Protein AF-A0A9E7MZ99-F1 (afdb_monomer_lite)

Sequence (57 aa):
MSFYFVNRDILNATKPEVLALLEELATTIIEFKKDKRRKLVVTKALNRELEDYEVEL

pLDDT: mean 92.7, std 4.38, range [79.62, 97.19]

Radius of gyration: 12.09 Å; chains: 1; bounding box: 27×29×31 Å

Organism: Thermococcus aggregans (NCBI:txid110163)

Foldseek 3Di:
DDDDDDDLVVCCVPPVVVVVVCVVPDQWDWDFDDDPFTKIATCHHVPPVRHRDIDTD

InterPro domains:
  IPR005489 Protein of unknown function DUF257 [PF03192] (2-53)

Structure (mmCIF, N/CA/C/O backbone):
data_AF-A0A9E7MZ99-F1
#
_entry.id   AF-A0A9E7MZ99-F1
#
loop_
_atom_site.group_PDB
_atom_site.id
_atom_site.type_symbol
_atom_site.label_atom_id
_atom_site.label_alt_id
_atom_site.label_comp_id
_atom_site.label_asym_id
_atom_site.label_entity_id
_atom_site.label_seq_id
_atom_site.pdbx_PDB_ins_code
_atom_site.Cartn_x
_atom_site.Cartn_y
_atom_site.Cartn_z
_atom_site.occupancy
_atom_site.B_iso_or_equiv
_atom_site.auth_seq_id
_atom_site.auth_comp_id
_atom_site.auth_asym_id
_atom_site.auth_atom_id
_atom_site.pdbx_PDB_model_num
ATOM 1 N N . MET A 1 1 ? -0.059 9.931 -17.929 1.00 82.31 1 MET A N 1
ATOM 2 C CA . MET A 1 1 ? -0.073 9.756 -16.461 1.00 82.31 1 MET A CA 1
ATOM 3 C C . MET A 1 1 ? -1.513 9.514 -16.046 1.00 82.31 1 MET A C 1
ATOM 5 O O . MET A 1 1 ? -2.370 10.273 -16.479 1.00 82.31 1 MET A O 1
ATOM 9 N N . SER A 1 2 ? -1.787 8.438 -15.314 1.00 93.00 2 SER A N 1
ATOM 10 C CA . SER A 1 2 ? -3.136 8.047 -14.880 1.00 93.00 2 SER A CA 1
ATOM 11 C C . SER A 1 2 ? -3.182 7.963 -13.360 1.00 93.00 2 SER A C 1
ATOM 13 O O . SER A 1 2 ? -2.229 7.473 -12.759 1.00 93.00 2 SER A O 1
ATOM 15 N N . PHE A 1 3 ? -4.293 8.390 -12.762 1.00 93.44 3 PHE A N 1
ATOM 16 C CA . PHE A 1 3 ? -4.525 8.308 -11.323 1.00 93.44 3 PHE A CA 1
ATOM 17 C C . PHE A 1 3 ? -5.730 7.415 -11.060 1.00 93.44 3 PHE A C 1
ATOM 19 O O . PHE A 1 3 ? -6.812 7.660 -11.591 1.00 93.44 3 PHE A O 1
ATOM 26 N N . TYR A 1 4 ? -5.533 6.393 -10.235 1.00 94.75 4 TYR A N 1
ATOM 27 C CA . TYR A 1 4 ? -6.591 5.491 -9.802 1.00 94.75 4 TYR A CA 1
ATOM 28 C C . TYR A 1 4 ? -6.831 5.717 -8.315 1.00 94.75 4 TYR A C 1
ATOM 30 O O . TYR A 1 4 ? -5.952 5.470 -7.494 1.00 94.75 4 TYR A O 1
ATOM 38 N N . PHE A 1 5 ? -8.025 6.196 -7.974 1.00 94.69 5 PHE A N 1
ATOM 39 C CA . PHE A 1 5 ? -8.453 6.323 -6.588 1.00 94.69 5 PHE A CA 1
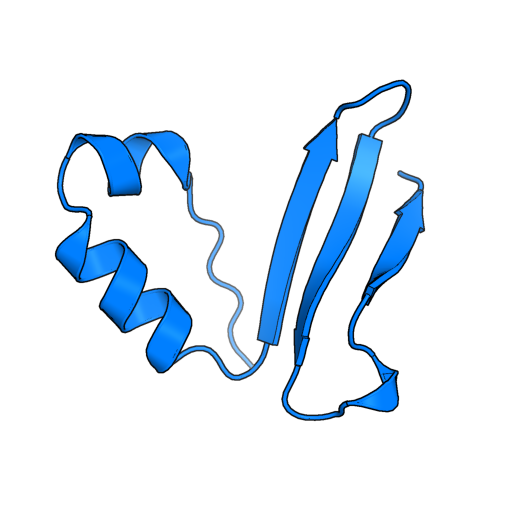ATOM 40 C C . PHE A 1 5 ? -9.152 5.033 -6.189 1.00 94.69 5 PHE A C 1
ATOM 42 O O . PHE A 1 5 ? -10.234 4.720 -6.686 1.00 94.69 5 PHE A O 1
ATOM 49 N N . VAL A 1 6 ? -8.508 4.271 -5.314 1.00 94.25 6 VAL A N 1
ATOM 50 C CA . VAL A 1 6 ? -8.988 2.964 -4.874 1.00 94.25 6 VAL A CA 1
ATOM 51 C C . VAL A 1 6 ? -9.293 2.986 -3.384 1.00 94.25 6 VAL A C 1
ATOM 53 O O . VAL A 1 6 ? -8.541 3.546 -2.589 1.00 94.25 6 VAL A O 1
ATOM 56 N N . ASN A 1 7 ? -10.399 2.353 -2.994 1.00 94.88 7 ASN A N 1
ATOM 57 C CA . ASN A 1 7 ? -10.641 2.048 -1.592 1.00 94.88 7 ASN A CA 1
ATOM 58 C C . ASN A 1 7 ? -9.932 0.731 -1.262 1.00 94.88 7 ASN A C 1
ATOM 60 O O . ASN A 1 7 ? -10.407 -0.349 -1.626 1.00 94.88 7 ASN A O 1
ATOM 64 N N . ARG A 1 8 ? -8.776 0.843 -0.603 1.00 93.75 8 ARG A N 1
ATOM 65 C CA . ARG A 1 8 ? -7.927 -0.302 -0.269 1.00 93.75 8 ARG A CA 1
ATOM 66 C C . ARG A 1 8 ? -8.645 -1.307 0.625 1.00 93.75 8 ARG A C 1
ATOM 68 O O . ARG A 1 8 ? -8.545 -2.498 0.36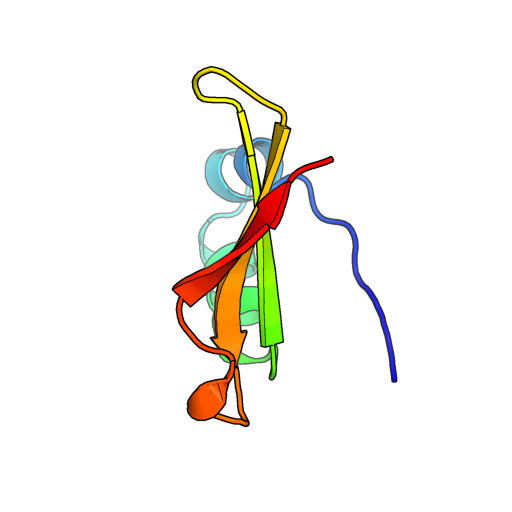3 1.00 93.75 8 ARG A O 1
ATOM 75 N N . ASP A 1 9 ? -9.407 -0.841 1.613 1.00 94.50 9 ASP A N 1
ATOM 76 C CA . ASP A 1 9 ? -10.100 -1.712 2.568 1.00 94.50 9 ASP A CA 1
ATOM 77 C C . ASP A 1 9 ? -11.146 -2.584 1.869 1.00 94.50 9 ASP A C 1
ATOM 79 O O . ASP A 1 9 ? -11.216 -3.790 2.102 1.00 94.50 9 ASP A O 1
ATOM 83 N N . ILE A 1 10 ? -11.916 -1.997 0.946 1.00 96.31 10 ILE A N 1
ATOM 84 C CA . ILE A 1 10 ? -12.917 -2.733 0.163 1.00 96.31 10 ILE A CA 1
ATOM 85 C C . ILE A 1 10 ? -12.244 -3.764 -0.751 1.00 96.31 10 ILE A C 1
ATOM 87 O O . ILE A 1 10 ? -12.685 -4.914 -0.809 1.00 96.31 10 ILE A O 1
ATOM 91 N N . LEU A 1 11 ? -11.185 -3.376 -1.469 1.00 95.19 11 LEU A N 1
ATOM 92 C CA . LEU A 1 11 ? -10.474 -4.293 -2.365 1.00 95.19 11 LEU A CA 1
ATOM 93 C C . LEU A 1 11 ? -9.807 -5.428 -1.593 1.00 95.19 11 LEU A C 1
ATOM 95 O O . LEU A 1 11 ? -9.947 -6.580 -1.982 1.00 95.19 11 LEU A O 1
ATOM 99 N N . ASN A 1 12 ? -9.160 -5.126 -0.470 1.00 95.62 12 ASN A N 1
ATOM 100 C CA . ASN A 1 12 ? -8.513 -6.131 0.363 1.00 95.62 12 ASN A CA 1
ATOM 101 C C . ASN A 1 12 ? -9.525 -7.117 0.973 1.00 95.62 12 ASN A C 1
ATOM 103 O O . ASN A 1 12 ? -9.244 -8.306 1.071 1.00 95.62 12 ASN A O 1
ATOM 107 N N . ALA A 1 13 ? -10.719 -6.642 1.349 1.00 97.12 13 ALA A N 1
ATOM 108 C CA . ALA A 1 13 ? -11.768 -7.488 1.918 1.00 97.12 13 ALA A CA 1
ATOM 109 C C . ALA A 1 13 ? -12.475 -8.378 0.883 1.00 97.12 13 ALA A C 1
ATOM 111 O O . ALA A 1 13 ? -12.983 -9.440 1.237 1.00 97.12 13 ALA A O 1
ATOM 112 N N . THR A 1 14 ? -12.554 -7.944 -0.380 1.00 97.19 14 THR A N 1
ATOM 113 C CA . THR A 1 14 ? -13.336 -8.641 -1.417 1.00 97.19 14 THR A CA 1
ATOM 114 C C . THR A 1 14 ? -12.483 -9.415 -2.418 1.00 97.19 14 THR A C 1
ATOM 116 O O . THR A 1 14 ? -12.909 -10.481 -2.856 1.00 97.19 14 THR A O 1
ATOM 119 N N . LYS A 1 15 ? -11.319 -8.876 -2.804 1.00 96.12 15 LYS A N 1
ATOM 120 C CA . LYS A 1 15 ? -10.405 -9.399 -3.835 1.00 96.12 15 LYS A CA 1
ATOM 121 C C . LYS A 1 15 ? -8.942 -9.017 -3.529 1.00 96.12 15 LYS A C 1
ATOM 123 O O . LYS A 1 15 ? -8.362 -8.190 -4.246 1.00 96.12 15 LYS A O 1
ATOM 128 N N . PRO A 1 16 ? -8.332 -9.567 -2.465 1.00 94.88 16 PRO A N 1
ATOM 129 C CA . PRO A 1 16 ? -6.964 -9.224 -2.063 1.00 94.88 16 PRO A CA 1
ATOM 130 C C . PRO A 1 16 ? -5.922 -9.492 -3.163 1.00 94.88 16 PRO A C 1
ATOM 132 O O . PRO A 1 16 ? -4.961 -8.739 -3.302 1.00 94.88 16 PRO A O 1
ATOM 135 N N . GLU A 1 17 ? -6.134 -10.500 -4.009 1.00 97.00 17 GLU A N 1
ATOM 136 C CA . GLU A 1 17 ? -5.278 -10.804 -5.159 1.00 97.00 17 GLU A CA 1
ATOM 137 C C . GLU A 1 17 ? -5.281 -9.693 -6.217 1.00 97.00 17 GLU A C 1
ATOM 139 O O . GLU A 1 17 ? -4.252 -9.403 -6.823 1.00 97.00 17 GLU A O 1
ATOM 144 N N . VAL A 1 18 ? -6.419 -9.018 -6.410 1.00 95.31 18 VAL A N 1
ATOM 145 C CA . VAL A 1 18 ? -6.516 -7.881 -7.335 1.00 95.31 18 VAL A CA 1
ATOM 146 C C . VAL A 1 18 ? -5.774 -6.677 -6.771 1.00 95.31 18 VAL A C 1
ATOM 148 O O . VAL A 1 18 ? -5.100 -5.976 -7.523 1.00 95.31 18 VAL A O 1
ATOM 151 N N . LEU A 1 19 ? -5.864 -6.444 -5.458 1.00 95.75 19 LEU A N 1
ATOM 152 C CA . LEU A 1 19 ? -5.091 -5.390 -4.807 1.00 95.75 19 LEU A CA 1
ATOM 153 C C . LEU A 1 19 ? -3.585 -5.628 -4.982 1.00 95.75 19 LEU A C 1
ATOM 155 O O . LEU A 1 19 ? -2.894 -4.717 -5.426 1.00 95.75 19 LEU A O 1
ATOM 159 N N . ALA A 1 20 ? -3.102 -6.847 -4.728 1.00 95.31 20 ALA A N 1
ATOM 160 C CA . ALA A 1 20 ? -1.690 -7.190 -4.900 1.00 95.31 20 ALA A CA 1
ATOM 161 C C . ALA A 1 20 ? -1.204 -6.949 -6.342 1.00 95.31 20 ALA A C 1
ATOM 163 O O . ALA A 1 20 ? -0.159 -6.336 -6.548 1.00 95.31 20 ALA A O 1
ATOM 164 N N . LEU A 1 21 ? -1.993 -7.349 -7.346 1.00 96.38 21 LEU A N 1
ATOM 165 C CA . LEU A 1 21 ? -1.668 -7.104 -8.757 1.00 96.38 21 LEU A CA 1
ATOM 166 C C . LEU A 1 21 ? -1.630 -5.607 -9.101 1.00 96.38 21 LEU A C 1
ATOM 168 O O . LEU A 1 21 ? -0.756 -5.161 -9.843 1.00 96.38 21 LEU A O 1
ATOM 172 N N . LEU A 1 22 ? -2.561 -4.810 -8.567 1.00 94.75 22 LEU A N 1
ATOM 173 C CA . LEU A 1 22 ? -2.551 -3.356 -8.757 1.00 94.75 22 LEU A CA 1
ATOM 174 C C . LEU A 1 22 ? -1.317 -2.716 -8.113 1.00 94.75 22 LEU A C 1
ATOM 176 O O . LEU A 1 22 ? -0.686 -1.857 -8.730 1.00 94.75 22 LEU A O 1
ATOM 180 N N . GLU A 1 23 ? -0.961 -3.142 -6.901 1.00 94.50 23 GLU A N 1
ATOM 181 C CA . GLU A 1 23 ? 0.230 -2.667 -6.195 1.00 94.50 23 GLU A CA 1
ATOM 182 C C . GLU A 1 23 ? 1.520 -3.067 -6.934 1.00 94.50 23 GLU A C 1
ATOM 184 O O . GLU A 1 23 ? 2.472 -2.285 -6.980 1.00 94.50 23 GLU A O 1
ATOM 189 N N . GLU A 1 24 ? 1.558 -4.236 -7.578 1.00 95.38 24 GLU A N 1
ATOM 190 C CA . GLU A 1 24 ? 2.682 -4.682 -8.406 1.00 95.38 24 GLU A CA 1
ATOM 191 C C . GLU A 1 24 ? 2.846 -3.812 -9.662 1.00 95.38 24 GLU A C 1
ATOM 193 O O . GLU A 1 24 ? 3.939 -3.299 -9.921 1.00 95.38 24 GLU A O 1
ATOM 198 N N . LEU A 1 25 ? 1.753 -3.579 -10.396 1.00 94.88 25 LEU A N 1
ATOM 199 C CA . LEU A 1 25 ? 1.753 -2.844 -11.665 1.00 94.88 25 LEU A CA 1
ATOM 200 C C . LEU A 1 25 ? 1.936 -1.330 -11.498 1.00 94.88 25 LEU A C 1
ATOM 202 O O . LEU A 1 25 ? 2.479 -0.668 -12.385 1.00 94.88 25 LEU A O 1
ATOM 206 N N . ALA A 1 26 ? 1.474 -0.757 -10.386 1.00 95.19 26 ALA A N 1
ATOM 207 C CA . ALA A 1 26 ? 1.585 0.675 -10.145 1.00 95.19 26 ALA A CA 1
ATOM 208 C C . ALA A 1 26 ? 3.056 1.102 -10.012 1.00 95.19 26 ALA A C 1
ATOM 210 O O . ALA A 1 26 ? 3.816 0.549 -9.214 1.00 95.19 26 ALA A O 1
ATOM 211 N N . THR A 1 27 ? 3.457 2.135 -10.757 1.00 95.56 27 THR A N 1
ATOM 212 C CA . THR A 1 27 ? 4.803 2.728 -10.652 1.00 95.56 27 THR A CA 1
ATOM 213 C C . THR A 1 27 ? 4.960 3.601 -9.410 1.00 95.56 27 THR A C 1
ATOM 215 O O . THR A 1 27 ? 6.077 3.825 -8.950 1.00 95.56 27 THR A O 1
ATOM 218 N N . THR A 1 28 ? 3.848 4.113 -8.883 1.00 95.44 28 THR A N 1
ATOM 219 C CA . THR A 1 28 ? 3.798 4.941 -7.678 1.00 95.44 28 THR A CA 1
ATOM 220 C C . THR A 1 28 ? 2.517 4.632 -6.915 1.00 95.44 28 THR A C 1
ATOM 222 O O . THR A 1 28 ? 1.447 4.579 -7.521 1.00 95.44 28 THR A O 1
ATOM 225 N N . ILE A 1 29 ? 2.618 4.454 -5.599 1.00 96.25 29 ILE A N 1
ATOM 226 C CA . ILE A 1 29 ? 1.483 4.249 -4.696 1.00 96.25 29 ILE A CA 1
ATOM 227 C C . ILE A 1 29 ? 1.522 5.344 -3.637 1.00 96.25 29 ILE A C 1
ATOM 229 O O . ILE A 1 29 ? 2.557 5.586 -3.015 1.00 96.25 29 ILE A O 1
ATOM 233 N N . ILE A 1 30 ? 0.382 6.007 -3.452 1.00 95.56 30 ILE A N 1
ATOM 234 C CA . ILE A 1 30 ? 0.188 7.048 -2.446 1.00 95.56 30 ILE A CA 1
ATOM 235 C C . ILE A 1 30 ? -0.973 6.613 -1.561 1.00 95.56 30 ILE A C 1
ATOM 237 O O . ILE A 1 30 ? -2.087 6.405 -2.042 1.00 95.56 30 ILE A O 1
ATOM 241 N N . GLU A 1 31 ? -0.717 6.492 -0.267 1.00 95.19 31 GLU A N 1
ATOM 242 C CA . GLU A 1 31 ? -1.718 6.145 0.727 1.00 95.19 31 GLU A CA 1
ATOM 243 C C . GLU A 1 31 ? -2.216 7.389 1.454 1.00 95.19 31 GLU A C 1
ATOM 245 O O . GLU A 1 31 ? -1.440 8.209 1.946 1.00 95.19 31 GLU A O 1
ATOM 250 N N . PHE A 1 32 ? -3.536 7.501 1.573 1.00 93.56 32 PHE A N 1
ATOM 251 C CA . PHE A 1 32 ? -4.158 8.472 2.457 1.00 93.56 32 PHE A CA 1
ATOM 252 C C . PHE A 1 32 ? -4.237 7.881 3.864 1.00 93.56 32 PHE A C 1
ATOM 254 O O . PHE A 1 32 ? -4.972 6.922 4.100 1.00 93.56 32 PHE A O 1
ATOM 261 N N . LYS A 1 33 ? -3.493 8.459 4.806 1.00 90.12 33 L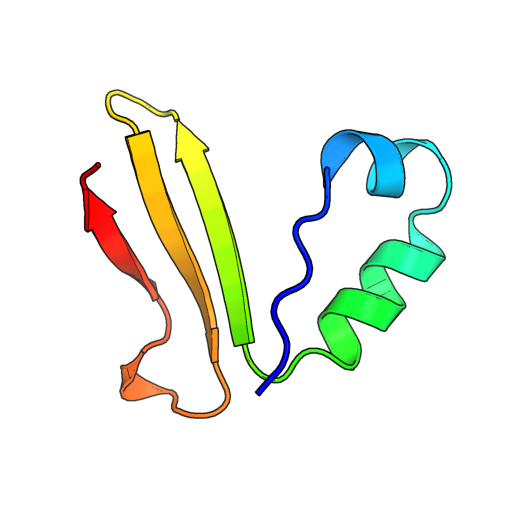YS A N 1
ATOM 262 C CA . LYS A 1 33 ? -3.482 8.029 6.206 1.00 90.12 33 LYS A CA 1
ATOM 263 C C . LYS A 1 33 ? -4.101 9.097 7.096 1.00 90.12 33 LYS A C 1
ATOM 265 O O . LYS A 1 33 ? -3.944 10.300 6.878 1.00 90.12 33 LYS A O 1
ATOM 270 N N . LYS A 1 34 ? -4.803 8.644 8.133 1.00 85.00 34 LYS A N 1
ATOM 271 C CA . LYS A 1 34 ? -5.356 9.495 9.186 1.00 85.00 34 LYS A CA 1
ATOM 272 C C . LYS A 1 34 ? -4.936 8.936 10.542 1.00 85.00 34 LYS A C 1
ATOM 274 O O . LYS A 1 34 ? -5.645 8.117 11.110 1.00 85.00 34 LYS A O 1
ATOM 279 N N . ASP A 1 35 ? -3.796 9.412 11.036 1.00 80.19 35 ASP A N 1
ATOM 280 C CA . ASP A 1 35 ? -3.434 9.277 12.451 1.00 80.19 35 ASP A CA 1
ATOM 281 C C . ASP A 1 35 ? -4.034 10.469 13.217 1.00 80.19 35 ASP A C 1
ATOM 283 O O . ASP A 1 35 ? -5.246 10.555 13.414 1.00 80.19 35 ASP A O 1
ATOM 287 N N . LYS A 1 36 ? -3.205 11.456 13.587 1.00 79.62 36 LYS A N 1
ATOM 288 C CA . LYS A 1 36 ? -3.629 12.699 14.261 1.00 79.62 36 LYS A CA 1
ATOM 289 C C . LYS A 1 36 ? -4.096 13.784 13.283 1.00 79.62 36 LYS A C 1
ATOM 291 O O . LYS A 1 36 ? -4.933 14.612 13.633 1.00 79.62 36 LYS A O 1
ATOM 296 N N . ARG A 1 37 ? -3.547 13.781 12.067 1.00 81.62 37 ARG A N 1
ATOM 297 C CA . ARG A 1 37 ? -3.875 14.671 10.943 1.00 81.62 37 ARG A CA 1
ATOM 298 C C . ARG A 1 37 ? -4.009 13.842 9.669 1.00 81.62 37 ARG A C 1
ATOM 300 O O . ARG A 1 37 ? -3.565 12.694 9.629 1.00 81.62 37 ARG A O 1
ATOM 307 N N . ARG A 1 38 ? -4.659 14.411 8.653 1.00 91.31 38 ARG A N 1
ATOM 308 C CA . ARG A 1 38 ? -4.740 13.796 7.324 1.00 91.31 38 ARG A CA 1
ATOM 309 C C . ARG A 1 38 ? -3.395 13.987 6.633 1.00 91.31 38 ARG A C 1
ATOM 311 O O . ARG A 1 38 ? -2.889 15.103 6.603 1.00 91.31 38 ARG A O 1
ATOM 318 N N . LYS A 1 39 ? -2.823 12.906 6.110 1.00 93.94 39 LYS A N 1
ATOM 319 C CA . LYS A 1 39 ? -1.570 12.951 5.359 1.00 93.94 39 LYS A CA 1
ATOM 320 C C . LYS A 1 39 ? -1.605 12.024 4.153 1.00 93.94 39 LYS A C 1
ATOM 322 O O . LYS A 1 39 ? -2.287 10.997 4.171 1.00 93.94 39 LYS A O 1
ATOM 327 N N . LEU A 1 40 ? -0.860 12.397 3.121 1.00 93.31 40 LEU A N 1
ATOM 328 C CA . LEU A 1 40 ? -0.525 11.539 1.989 1.00 93.31 40 LEU A CA 1
ATOM 329 C C . LEU A 1 40 ? 0.875 10.983 2.214 1.00 93.31 40 LEU A C 1
ATOM 331 O O . LEU A 1 40 ? 1.781 11.752 2.520 1.00 93.31 40 LEU A O 1
ATOM 335 N N . VAL A 1 41 ? 1.037 9.671 2.071 1.00 94.62 41 VAL A N 1
ATOM 336 C CA . VAL A 1 41 ? 2.321 8.981 2.240 1.00 94.62 41 VAL A CA 1
ATOM 337 C C . VAL A 1 41 ? 2.630 8.198 0.976 1.00 94.62 41 VAL A C 1
ATOM 339 O O . VAL A 1 41 ? 1.810 7.391 0.538 1.00 94.62 41 VAL A O 1
ATOM 342 N N . VAL A 1 42 ? 3.800 8.419 0.386 1.00 95.12 42 VAL A N 1
ATOM 343 C CA . VAL A 1 42 ? 4.269 7.636 -0.761 1.00 95.12 42 VAL A CA 1
ATOM 344 C C . VAL A 1 42 ? 4.842 6.312 -0.255 1.00 95.12 42 VAL A C 1
ATOM 346 O O . VAL A 1 42 ? 5.869 6.299 0.411 1.00 95.12 42 VAL A O 1
ATOM 349 N N . THR A 1 43 ? 4.187 5.192 -0.565 1.00 94.19 43 THR A N 1
ATOM 350 C CA . THR A 1 43 ? 4.607 3.853 -0.097 1.00 94.19 43 THR A CA 1
ATOM 351 C C . THR A 1 43 ? 5.339 3.034 -1.156 1.00 94.19 43 THR A C 1
ATOM 353 O O . THR A 1 43 ? 5.948 2.016 -0.842 1.00 94.19 43 THR A O 1
ATOM 356 N N . LYS A 1 44 ? 5.292 3.475 -2.415 1.00 94.69 44 LYS A N 1
ATOM 357 C CA . LYS A 1 44 ? 6.076 2.937 -3.532 1.00 94.69 44 LYS A CA 1
ATOM 358 C C . LYS A 1 44 ? 6.311 4.058 -4.527 1.00 94.69 44 LYS A C 1
ATOM 360 O O . LYS A 1 44 ? 5.359 4.761 -4.873 1.00 94.69 44 LYS A O 1
ATOM 365 N N . ALA A 1 45 ? 7.524 4.193 -5.049 1.00 94.25 45 ALA A N 1
ATOM 366 C CA . ALA A 1 45 ? 7.788 5.101 -6.156 1.00 94.25 45 ALA A CA 1
ATOM 367 C C . ALA A 1 45 ? 8.919 4.593 -7.050 1.00 94.25 45 ALA A C 1
ATOM 369 O O . ALA A 1 45 ? 9.959 4.151 -6.581 1.00 94.25 45 ALA A O 1
ATOM 370 N N . LEU A 1 46 ? 8.743 4.730 -8.368 1.00 92.56 46 LEU A N 1
ATOM 371 C CA . LEU A 1 46 ? 9.816 4.475 -9.331 1.00 92.56 46 LEU A CA 1
ATOM 372 C C . LEU A 1 46 ? 11.030 5.386 -9.078 1.00 92.56 46 LEU A C 1
ATOM 374 O O . LEU A 1 46 ? 12.169 4.948 -9.226 1.00 92.56 46 LEU A O 1
ATOM 378 N N . ASN A 1 47 ? 10.787 6.642 -8.681 1.00 92.00 47 ASN A N 1
ATOM 379 C CA . ASN A 1 47 ? 11.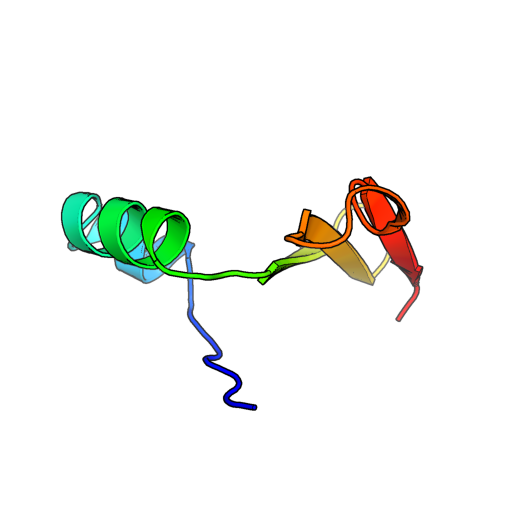830 7.505 -8.137 1.00 92.00 47 ASN A CA 1
ATOM 380 C C . ASN A 1 47 ? 11.946 7.267 -6.626 1.00 92.00 47 ASN A C 1
ATOM 382 O O . ASN A 1 47 ? 11.102 7.738 -5.866 1.00 92.00 47 ASN A O 1
ATOM 386 N N . ARG A 1 48 ? 13.013 6.581 -6.209 1.00 88.88 48 ARG A N 1
ATOM 387 C CA . ARG A 1 48 ? 13.271 6.234 -4.804 1.00 88.88 48 ARG A CA 1
ATOM 388 C C . ARG A 1 48 ? 13.437 7.441 -3.884 1.00 88.88 48 ARG A C 1
ATOM 390 O O . ARG A 1 48 ? 13.197 7.319 -2.695 1.00 88.88 48 ARG A O 1
ATOM 397 N N . GLU A 1 49 ? 13.793 8.612 -4.413 1.00 92.19 49 GLU A N 1
ATOM 398 C CA . GLU A 1 49 ? 13.871 9.846 -3.614 1.00 92.19 49 GLU A CA 1
ATOM 399 C C . GLU A 1 49 ? 12.504 10.296 -3.077 1.00 92.19 49 GLU A C 1
ATOM 401 O O . GLU A 1 49 ? 12.437 11.116 -2.165 1.00 92.19 49 GLU A O 1
ATOM 406 N N . LEU A 1 50 ? 11.415 9.782 -3.659 1.00 89.19 50 LEU A N 1
ATOM 407 C CA . LEU A 1 50 ? 10.047 10.075 -3.247 1.00 89.19 50 LEU A CA 1
ATOM 408 C C . LEU A 1 50 ? 9.469 9.019 -2.301 1.00 89.19 50 LEU A C 1
ATOM 410 O O . LEU A 1 50 ? 8.365 9.229 -1.806 1.00 89.19 50 L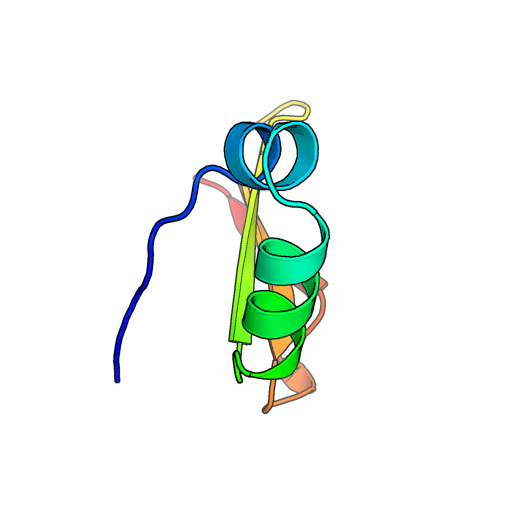EU A O 1
ATOM 414 N N . GLU A 1 51 ? 10.148 7.891 -2.077 1.00 89.12 51 GLU A N 1
ATOM 415 C CA . GLU A 1 51 ? 9.680 6.888 -1.114 1.00 89.12 51 GLU A CA 1
ATOM 416 C C . GLU A 1 51 ? 9.655 7.481 0.299 1.00 89.12 51 GLU A C 1
ATOM 418 O O . GLU A 1 51 ? 10.497 8.302 0.658 1.00 89.12 51 GLU A O 1
ATOM 423 N N . ASP A 1 52 ? 8.633 7.113 1.072 1.00 90.75 52 ASP A N 1
ATOM 424 C CA . ASP A 1 52 ? 8.356 7.619 2.422 1.00 90.75 52 ASP A CA 1
ATOM 425 C C . ASP A 1 52 ? 8.107 9.133 2.519 1.00 90.75 52 ASP A C 1
ATOM 427 O O . ASP A 1 52 ? 7.961 9.675 3.617 1.00 90.75 52 ASP A O 1
ATOM 431 N N . TYR A 1 53 ? 7.993 9.837 1.388 1.00 92.56 53 TYR A N 1
ATOM 432 C CA . TYR A 1 53 ? 7.632 11.247 1.394 1.00 92.56 53 TYR A CA 1
ATOM 433 C C . TYR A 1 53 ? 6.209 11.436 1.939 1.00 92.56 53 TYR A C 1
ATOM 435 O O . TYR A 1 53 ? 5.255 10.794 1.483 1.00 92.56 53 TYR A O 1
ATOM 443 N N . GLU A 1 54 ? 6.068 12.350 2.903 1.00 92.25 54 GLU A N 1
ATOM 444 C CA . GLU A 1 54 ? 4.800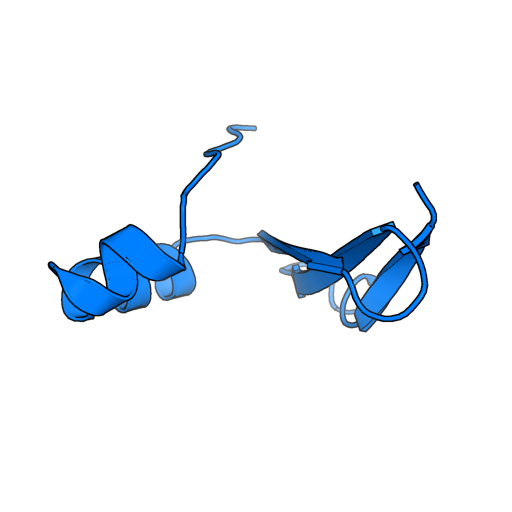 12.674 3.553 1.00 92.25 54 GLU A CA 1
ATOM 445 C C . GLU A 1 54 ? 4.391 14.128 3.292 1.00 92.25 54 GLU A C 1
ATOM 447 O O . GLU A 1 54 ? 5.196 15.052 3.415 1.00 92.25 54 GLU A O 1
ATOM 452 N N . VAL A 1 55 ? 3.109 14.341 2.987 1.00 92.94 55 VAL A N 1
ATOM 453 C CA . VAL A 1 55 ? 2.502 15.675 2.842 1.00 92.94 55 VAL A CA 1
ATOM 454 C C . VAL A 1 55 ? 1.298 15.788 3.771 1.00 92.94 55 VAL A C 1
ATOM 456 O O . VAL A 1 55 ? 0.380 14.967 3.694 1.00 92.94 55 VAL A O 1
ATOM 459 N N . GLU A 1 56 ? 1.283 16.805 4.640 1.00 89.38 56 GLU A N 1
ATOM 460 C CA . GLU A 1 56 ? 0.105 17.144 5.454 1.00 89.38 56 GLU A CA 1
ATOM 461 C C . GLU A 1 56 ? -0.999 17.787 4.592 1.00 89.38 56 GLU A C 1
ATOM 463 O O . GLU A 1 56 ? -0.710 18.577 3.691 1.00 89.38 56 GLU A O 1
ATOM 468 N N . LEU A 1 57 ? -2.263 17.449 4.887 1.00 79.94 57 LEU A N 1
ATOM 469 C CA . LEU A 1 57 ? -3.473 17.962 4.226 1.00 79.94 57 LEU A CA 1
ATOM 470 C C . LEU A 1 57 ? -4.357 18.798 5.160 1.00 79.94 57 LEU A C 1
ATOM 472 O O . LEU A 1 57 ? -4.602 18.352 6.310 1.00 79.94 57 LEU A O 1
#

Secondary structure (DSSP, 8-state):
-------HHHHHHH-HHHHHHHHHH-SEEEEEEESSSEEEEEEEESSGGGTT-EEE-